Protein AF-A0A7V5N2D7-F1 (afdb_monomer_lite)

pLDDT: mean 72.54, std 15.77, range [37.53, 92.38]

Radius of gyration: 26.03 Å; chains: 1; bounding box: 69×45×76 Å

Structure (mmCIF, N/CA/C/O backbone):
data_AF-A0A7V5N2D7-F1
#
_entry.id   AF-A0A7V5N2D7-F1
#
loop_
_atom_site.group_PDB
_atom_site.id
_atom_site.type_symbol
_atom_site.label_atom_id
_atom_site.label_alt_id
_atom_site.label_comp_id
_atom_site.label_asym_id
_atom_site.label_entity_id
_atom_site.label_seq_id
_atom_site.pdbx_PDB_ins_code
_atom_site.Cartn_x
_atom_site.Cartn_y
_atom_site.Cartn_z
_atom_site.occupancy
_atom_site.B_iso_or_equiv
_atom_site.auth_seq_id
_atom_site.auth_comp_id
_atom_site.auth_asym_id
_atom_site.auth_atom_id
_atom_site.pdbx_PDB_model_num
ATOM 1 N N . MET A 1 1 ? -38.244 -17.602 53.321 1.00 37.53 1 MET A N 1
ATOM 2 C CA . MET A 1 1 ? -38.343 -16.621 52.220 1.00 37.53 1 MET A CA 1
ATOM 3 C C . MET A 1 1 ? -37.051 -16.690 51.423 1.00 37.53 1 MET A C 1
ATOM 5 O O . MET A 1 1 ? -36.023 -16.234 51.902 1.00 37.53 1 MET A O 1
ATOM 9 N N . VAL A 1 2 ? -37.072 -17.391 50.290 1.00 41.56 2 VAL A N 1
ATOM 10 C CA . VAL A 1 2 ? -35.898 -17.595 49.430 1.00 41.56 2 VAL A CA 1
ATOM 11 C C . VAL A 1 2 ? -35.901 -16.470 48.405 1.00 41.56 2 VAL A C 1
ATOM 13 O O . VAL A 1 2 ? -36.842 -16.356 47.630 1.00 41.56 2 VAL A O 1
ATOM 16 N N . GLY A 1 3 ? -34.889 -15.605 48.463 1.00 46.22 3 GLY A N 1
ATOM 17 C CA . GLY A 1 3 ? -34.764 -14.462 47.567 1.00 46.22 3 GLY A CA 1
ATOM 18 C C . GLY A 1 3 ? -34.669 -14.907 46.111 1.00 46.22 3 GLY A C 1
ATOM 19 O O . GLY A 1 3 ? -33.727 -15.605 45.725 1.00 46.22 3 GLY A O 1
ATOM 20 N N . GLU A 1 4 ? -35.640 -14.481 45.307 1.00 42.56 4 GLU A N 1
ATOM 21 C CA . GLU A 1 4 ? -35.585 -14.539 43.852 1.00 42.56 4 GLU A CA 1
ATOM 22 C C . GLU A 1 4 ? -34.354 -13.766 43.373 1.00 42.56 4 GLU A C 1
ATOM 24 O O . GLU A 1 4 ? -34.326 -12.534 43.314 1.00 42.56 4 GLU A O 1
ATOM 29 N N . ARG A 1 5 ? -33.291 -14.498 43.028 1.00 47.59 5 ARG A N 1
ATOM 30 C CA . ARG A 1 5 ? -32.189 -13.941 42.247 1.00 47.59 5 ARG A CA 1
ATOM 31 C C . ARG A 1 5 ? -32.764 -13.580 40.884 1.00 47.59 5 ARG A C 1
ATOM 33 O O . ARG A 1 5 ? -32.973 -14.468 40.060 1.00 47.59 5 ARG A O 1
ATOM 40 N N . ARG A 1 6 ? -33.020 -12.287 40.675 1.00 46.28 6 ARG A N 1
ATOM 41 C CA . ARG A 1 6 ? -33.348 -11.683 39.378 1.00 46.28 6 ARG A CA 1
ATOM 42 C C . ARG A 1 6 ? -32.430 -12.267 38.300 1.00 46.28 6 ARG A C 1
ATOM 44 O O . ARG A 1 6 ? -31.248 -11.938 38.225 1.00 46.28 6 ARG A O 1
ATOM 51 N N . ARG A 1 7 ? -32.970 -13.185 37.501 1.00 54.03 7 ARG A N 1
ATOM 52 C CA . ARG A 1 7 ? -32.351 -13.687 36.277 1.00 54.03 7 ARG A CA 1
ATOM 53 C C . ARG A 1 7 ? -32.723 -12.713 35.165 1.00 54.03 7 ARG A C 1
ATOM 55 O O . ARG A 1 7 ? -33.827 -12.807 34.662 1.00 54.03 7 ARG A O 1
ATOM 62 N N . GLU A 1 8 ? -31.831 -11.777 34.851 1.00 57.59 8 GLU A N 1
ATOM 63 C CA . GLU A 1 8 ? -31.444 -11.341 33.491 1.00 57.59 8 GLU A CA 1
ATOM 64 C C . GLU A 1 8 ? -30.622 -10.041 33.573 1.00 57.59 8 GLU A C 1
ATOM 66 O O . GLU A 1 8 ? -30.964 -9.134 34.334 1.00 57.59 8 GLU A O 1
ATOM 71 N N . PRO A 1 9 ? -29.454 -10.020 32.894 1.00 51.06 9 PRO A N 1
ATOM 72 C CA . PRO A 1 9 ? -29.377 -9.296 31.620 1.00 51.06 9 PRO A CA 1
ATOM 73 C C . PRO A 1 9 ? -28.495 -9.994 30.557 1.00 51.06 9 PRO A C 1
ATOM 75 O O . PRO A 1 9 ? -27.895 -9.331 29.722 1.00 51.06 9 PRO A O 1
ATOM 78 N N . ARG A 1 10 ? -28.383 -11.334 30.567 1.00 55.44 10 ARG A N 1
ATOM 79 C CA . ARG A 1 10 ? -27.483 -12.067 29.641 1.00 55.44 10 ARG A CA 1
ATOM 80 C C . ARG A 1 10 ? -27.765 -11.796 28.152 1.00 55.44 10 ARG A C 1
ATOM 82 O O . ARG A 1 10 ? -26.843 -11.775 27.352 1.00 55.44 10 ARG A O 1
ATOM 89 N N . ARG A 1 11 ? -29.024 -11.521 27.789 1.00 62.56 11 ARG A N 1
ATOM 90 C CA . ARG A 1 11 ? -29.448 -11.323 26.390 1.00 62.56 11 ARG A CA 1
ATOM 91 C C . ARG A 1 11 ? -28.821 -10.103 25.713 1.00 62.56 11 ARG A C 1
ATOM 93 O O . ARG A 1 11 ? -28.632 -10.120 24.503 1.00 62.56 11 ARG A O 1
ATOM 100 N N . GLU A 1 12 ? -28.543 -9.043 26.467 1.00 68.00 12 GLU A N 1
ATOM 101 C CA . GLU A 1 12 ? -28.077 -7.775 25.896 1.00 68.00 12 GLU A CA 1
ATOM 102 C C . GLU A 1 12 ? -26.565 -7.794 25.664 1.00 68.00 12 GLU A C 1
ATOM 104 O O . GLU A 1 12 ? -26.109 -7.485 24.566 1.00 68.00 12 GLU A O 1
ATOM 109 N N . SER A 1 13 ? -25.803 -8.310 26.633 1.00 68.50 13 SER A N 1
ATOM 110 C CA . SER A 1 13 ? -24.371 -8.582 26.477 1.00 68.50 13 SER A CA 1
ATOM 111 C C . SER A 1 13 ? -24.090 -9.573 25.344 1.00 68.50 13 SER A C 1
ATOM 113 O O . SER A 1 13 ? -23.190 -9.340 24.542 1.00 68.50 13 SER A O 1
ATOM 115 N N . ASP A 1 14 ? -24.892 -10.636 25.213 1.00 73.12 14 ASP A N 1
ATOM 116 C CA . ASP A 1 14 ? -24.722 -11.623 24.138 1.00 73.12 14 ASP A CA 1
ATOM 117 C C . ASP A 1 14 ? -24.969 -10.996 22.756 1.00 73.12 14 ASP A C 1
ATOM 119 O O . ASP A 1 14 ? -24.232 -11.256 21.805 1.00 73.12 14 ASP A O 1
ATOM 123 N N . ARG A 1 15 ? -25.966 -10.108 22.642 1.00 75.75 15 ARG A N 1
ATOM 124 C CA . ARG A 1 15 ? -26.259 -9.376 21.401 1.00 75.75 15 ARG A CA 1
ATOM 125 C C . ARG A 1 15 ? -25.125 -8.427 21.011 1.00 75.75 15 ARG A C 1
ATOM 127 O O . ARG A 1 15 ? -24.804 -8.309 19.832 1.00 75.75 15 ARG A O 1
ATOM 134 N N . ILE A 1 16 ? -24.517 -7.769 21.993 1.00 72.75 16 ILE A N 1
ATOM 135 C CA . ILE A 1 16 ? -23.386 -6.860 21.785 1.00 72.75 16 ILE A CA 1
ATOM 136 C C . ILE A 1 16 ? -22.146 -7.640 21.346 1.00 72.75 16 ILE A C 1
ATOM 138 O O . ILE A 1 16 ? -21.501 -7.260 20.373 1.00 72.75 16 ILE A O 1
ATOM 142 N N . LEU A 1 17 ? -21.852 -8.769 21.993 1.00 75.12 17 LEU A N 1
ATOM 143 C CA . LEU A 1 17 ? -20.741 -9.641 21.604 1.00 75.12 17 LEU A CA 1
ATOM 144 C C . LEU A 1 17 ? -20.915 -10.201 20.185 1.00 75.12 17 LEU A C 1
ATOM 146 O O . LEU A 1 17 ? -19.940 -10.285 19.440 1.00 75.12 17 LEU A O 1
ATOM 150 N N . LEU A 1 18 ? -22.146 -10.530 19.780 1.00 79.88 18 LEU A N 1
ATOM 151 C CA . LEU A 1 18 ? -22.447 -10.936 18.404 1.00 79.88 18 LEU A CA 1
ATOM 152 C C . LEU A 1 18 ? -22.177 -9.811 17.397 1.00 79.88 18 LEU A C 1
ATOM 154 O O . LEU A 1 18 ? -21.527 -10.062 16.385 1.00 79.88 18 LEU A O 1
ATOM 158 N N . LYS A 1 19 ? -22.588 -8.572 17.696 1.00 78.12 19 LYS A N 1
ATOM 159 C CA . LYS A 1 19 ? -22.264 -7.412 16.850 1.00 78.12 19 LYS A CA 1
ATOM 160 C C . LYS A 1 19 ? -20.756 -7.165 16.754 1.00 78.12 19 LYS A C 1
ATOM 162 O O . LYS A 1 19 ? -20.241 -6.909 15.671 1.00 78.12 19 LYS A O 1
ATOM 167 N N . VAL A 1 20 ? -20.022 -7.299 17.860 1.00 78.62 20 VAL A N 1
ATOM 168 C CA . VAL A 1 20 ? -18.551 -7.190 17.850 1.00 78.62 20 VAL A CA 1
ATOM 169 C C . VAL A 1 20 ? -17.929 -8.266 16.953 1.00 78.62 20 VAL A C 1
ATOM 171 O O . VAL A 1 20 ? -17.016 -7.968 16.186 1.00 78.62 20 VAL A O 1
ATOM 174 N N . LEU A 1 21 ? -18.437 -9.502 16.990 1.00 81.62 21 LEU A N 1
ATOM 175 C CA . LEU A 1 21 ? -17.991 -10.572 16.091 1.00 81.62 21 LEU A CA 1
ATOM 176 C C . LEU A 1 21 ? -18.288 -10.270 14.615 1.00 81.62 21 LEU A C 1
ATOM 178 O O . LEU A 1 21 ? -17.460 -10.580 13.760 1.00 81.62 21 LEU A O 1
ATOM 182 N N . GLU A 1 22 ? -19.437 -9.669 14.301 1.00 82.81 22 GLU A N 1
ATOM 183 C CA . GLU A 1 22 ? -19.761 -9.225 12.938 1.00 82.81 22 GLU A CA 1
ATOM 184 C C . GLU A 1 22 ? -18.774 -8.160 12.451 1.00 82.81 22 GLU A C 1
ATOM 186 O O . GLU A 1 22 ? -18.211 -8.303 11.365 1.00 82.81 22 GLU A O 1
ATOM 191 N N . ILE A 1 23 ? -18.466 -7.165 13.286 1.00 79.69 23 ILE A N 1
ATOM 192 C CA . ILE A 1 23 ? -17.486 -6.121 12.960 1.00 79.69 23 ILE A CA 1
ATOM 193 C C . ILE A 1 23 ? -16.087 -6.726 12.770 1.00 79.69 23 ILE A C 1
ATOM 195 O O . ILE A 1 23 ? -15.385 -6.381 11.819 1.00 79.69 23 ILE A O 1
ATOM 199 N N . LEU A 1 24 ? -15.684 -7.686 13.610 1.00 79.31 24 LEU A N 1
ATOM 200 C CA . LEU A 1 24 ? -14.411 -8.397 13.450 1.00 79.31 24 LEU A CA 1
ATOM 201 C C . LEU A 1 24 ? -14.331 -9.173 12.129 1.00 79.31 24 LEU A C 1
ATOM 203 O O . LEU A 1 24 ? -13.264 -9.208 11.520 1.00 79.31 24 LEU A O 1
ATOM 207 N N . ARG A 1 25 ? -15.438 -9.751 11.645 1.00 82.50 25 ARG A N 1
ATOM 208 C CA . ARG A 1 25 ? -15.483 -10.391 10.318 1.00 82.50 25 ARG A CA 1
ATOM 209 C C . ARG A 1 25 ? -15.327 -9.377 9.191 1.00 82.50 25 ARG A C 1
ATOM 211 O O . ARG A 1 25 ? -14.666 -9.675 8.201 1.00 82.50 25 ARG A O 1
ATOM 218 N N . VAL A 1 26 ? -15.899 -8.182 9.326 1.00 78.69 26 VAL A N 1
ATOM 219 C CA . VAL A 1 26 ? -15.688 -7.097 8.354 1.00 78.69 26 VAL A CA 1
ATOM 220 C C . VAL A 1 26 ? -14.213 -6.683 8.332 1.00 78.69 26 VAL A C 1
ATOM 222 O O . VAL A 1 26 ? -13.623 -6.579 7.258 1.00 78.69 26 VAL A O 1
ATOM 225 N N . VAL A 1 27 ? -13.582 -6.548 9.501 1.00 75.88 27 VAL A N 1
ATOM 226 C CA . VAL A 1 27 ? -12.139 -6.271 9.614 1.00 75.88 27 VAL A CA 1
ATOM 227 C C . VAL A 1 27 ? -11.287 -7.401 9.031 1.00 75.88 27 VAL A C 1
ATOM 229 O O . VAL A 1 27 ? -10.290 -7.135 8.363 1.00 75.88 27 VAL A O 1
ATOM 232 N N . GLU A 1 28 ? -11.679 -8.662 9.221 1.00 77.31 28 GLU A N 1
ATOM 233 C CA . GLU A 1 28 ? -11.003 -9.806 8.607 1.00 77.31 28 GLU A CA 1
ATOM 234 C C . GLU A 1 28 ? -11.059 -9.727 7.074 1.00 77.31 28 GLU A C 1
ATOM 236 O O . GLU A 1 28 ? -10.029 -9.870 6.412 1.00 77.31 28 GLU A O 1
ATOM 241 N N . ARG A 1 29 ? -12.231 -9.442 6.499 1.00 75.19 29 ARG A N 1
ATOM 242 C CA . ARG A 1 29 ? -12.405 -9.275 5.047 1.00 75.19 29 ARG A CA 1
ATOM 243 C C . ARG A 1 29 ? -11.571 -8.113 4.504 1.00 75.19 29 ARG A C 1
ATOM 245 O O . ARG A 1 29 ? -10.853 -8.288 3.522 1.00 75.19 29 ARG A O 1
ATOM 252 N N . LEU A 1 30 ? -11.562 -6.982 5.210 1.00 71.19 30 LEU A N 1
ATOM 253 C CA . LEU A 1 30 ? -10.676 -5.853 4.912 1.00 71.19 30 LEU A CA 1
ATOM 254 C C . LEU A 1 30 ? -9.199 -6.263 4.944 1.00 71.19 30 LEU A C 1
ATOM 256 O O . LEU A 1 30 ? -8.437 -5.896 4.053 1.00 71.19 30 LEU A O 1
ATOM 260 N N . SER A 1 31 ? -8.778 -7.061 5.931 1.00 68.19 31 SER A N 1
ATOM 261 C CA . SER A 1 31 ? -7.381 -7.513 6.049 1.00 68.19 31 SER A CA 1
ATOM 262 C C . SER A 1 31 ? -6.952 -8.476 4.940 1.00 68.19 31 SER A C 1
ATOM 264 O O . SER A 1 31 ? -5.766 -8.573 4.631 1.00 68.19 31 SER A O 1
ATOM 266 N N . ARG A 1 32 ? -7.915 -9.150 4.304 1.00 73.75 32 ARG A N 1
ATOM 267 C CA . ARG A 1 32 ? -7.709 -9.974 3.105 1.00 73.75 32 ARG A CA 1
ATOM 268 C C . ARG A 1 32 ? -7.710 -9.153 1.810 1.00 73.75 32 ARG A C 1
ATOM 270 O O . ARG A 1 32 ? -7.475 -9.719 0.747 1.00 73.75 32 ARG A O 1
ATOM 277 N N . GLY A 1 33 ? -7.940 -7.841 1.894 1.00 61.69 33 GLY A N 1
ATOM 278 C CA . GLY A 1 33 ? -7.976 -6.932 0.750 1.00 61.69 33 GLY A CA 1
ATOM 279 C C . GLY A 1 33 ? -9.306 -6.925 -0.003 1.00 61.69 33 GLY A C 1
ATOM 280 O O . GLY A 1 33 ? -9.342 -6.476 -1.146 1.00 61.69 33 GLY A O 1
ATOM 281 N N . GLU A 1 34 ? -10.386 -7.430 0.601 1.00 68.12 34 GLU A N 1
ATOM 282 C CA . GLU A 1 34 ? -11.725 -7.305 0.024 1.00 68.12 34 GLU A CA 1
ATOM 283 C C . GLU A 1 34 ? -12.223 -5.855 0.119 1.00 68.12 34 GLU A C 1
ATOM 285 O O . GLU A 1 34 ? -11.995 -5.171 1.119 1.00 68.12 34 GLU A O 1
ATOM 290 N N . ASP A 1 35 ? -12.933 -5.404 -0.917 1.00 63.47 35 ASP A N 1
ATOM 291 C CA . ASP A 1 35 ? -13.575 -4.090 -0.951 1.00 63.47 35 ASP A CA 1
ATOM 292 C C . ASP A 1 35 ? -14.841 -4.121 -0.084 1.00 63.47 35 ASP A C 1
ATOM 294 O O . ASP A 1 35 ? -15.868 -4.692 -0.464 1.00 63.47 35 ASP A O 1
ATOM 298 N N . VAL A 1 36 ? -14.730 -3.596 1.136 1.00 69.31 36 VAL A N 1
ATOM 299 C CA . VAL A 1 36 ? -15.819 -3.569 2.113 1.00 69.31 36 VAL A CA 1
ATOM 300 C C . VAL A 1 36 ? -15.888 -2.186 2.745 1.00 69.31 36 VAL A C 1
ATOM 302 O O . VAL A 1 36 ? -14.893 -1.681 3.261 1.00 69.31 36 VAL A O 1
ATOM 305 N N . ASP A 1 37 ? -17.070 -1.576 2.733 1.00 70.12 37 ASP A N 1
ATOM 306 C CA . ASP A 1 37 ? -17.300 -0.312 3.425 1.00 70.12 37 ASP A CA 1
ATOM 307 C C . ASP A 1 37 ? -17.337 -0.549 4.943 1.00 70.12 37 ASP A C 1
ATOM 309 O O . ASP A 1 37 ? -18.215 -1.239 5.465 1.00 70.12 37 ASP A O 1
ATOM 313 N N . PHE A 1 38 ? -16.349 -0.004 5.656 1.00 72.56 38 PHE A N 1
ATOM 314 C CA . PHE A 1 38 ? -16.244 -0.122 7.111 1.00 72.56 38 PHE A CA 1
ATOM 315 C C . PHE A 1 38 ? -17.015 0.967 7.864 1.00 72.56 38 PHE A C 1
ATOM 317 O O . PHE A 1 38 ? -17.111 0.903 9.087 1.00 72.56 38 PHE A O 1
ATOM 324 N N . THR A 1 39 ? -17.539 1.980 7.173 1.00 71.50 39 THR A N 1
ATOM 325 C CA . THR A 1 39 ? -18.052 3.206 7.804 1.00 71.50 39 THR A CA 1
ATOM 326 C C . THR A 1 39 ? -19.206 2.913 8.762 1.00 71.50 39 THR A C 1
ATOM 328 O O . THR A 1 39 ? -19.181 3.332 9.919 1.00 71.50 39 THR A O 1
ATOM 331 N N . GLU A 1 40 ? -20.176 2.116 8.315 1.00 73.62 40 GLU A N 1
ATOM 332 C CA . GLU A 1 40 ? -21.330 1.709 9.124 1.00 73.62 40 GLU A CA 1
ATOM 333 C C . GLU A 1 40 ? -20.907 0.817 10.303 1.00 73.62 40 GLU A C 1
ATOM 335 O O . GLU A 1 40 ? -21.311 1.043 11.442 1.00 73.62 40 GLU A O 1
ATOM 340 N N . SER A 1 41 ? -19.995 -0.130 10.057 1.00 75.88 41 SER A N 1
ATOM 341 C CA . SER A 1 41 ? -19.452 -1.021 11.093 1.00 75.88 41 SER A CA 1
ATOM 342 C C . SER A 1 41 ? -18.640 -0.274 12.157 1.00 75.88 41 SER A C 1
ATOM 344 O O . SER A 1 41 ? -18.626 -0.680 13.317 1.00 75.88 41 SER A O 1
ATOM 346 N N . TYR A 1 42 ? -17.971 0.820 11.788 1.00 74.19 42 TYR A N 1
ATOM 347 C CA . TYR A 1 42 ? -17.248 1.682 12.719 1.00 74.19 42 TYR A CA 1
ATOM 348 C C . TYR A 1 42 ? -18.199 2.517 13.582 1.00 74.19 42 TYR A C 1
ATOM 350 O O . TYR A 1 42 ? -18.000 2.600 14.794 1.00 74.19 42 TYR A O 1
ATOM 358 N N . ALA A 1 43 ? -19.246 3.096 12.990 1.00 74.81 43 ALA A N 1
ATOM 359 C CA . ALA A 1 43 ? -20.269 3.819 13.744 1.00 74.81 43 ALA A CA 1
ATOM 360 C C . ALA A 1 43 ? -20.968 2.895 14.758 1.00 74.81 43 ALA A C 1
ATOM 362 O O . ALA A 1 43 ? -21.111 3.252 15.930 1.00 74.81 43 ALA A O 1
ATOM 363 N N . ASP A 1 44 ? -21.307 1.672 14.335 1.00 77.50 44 ASP A N 1
ATOM 364 C CA . ASP A 1 44 ? -21.821 0.627 15.221 1.00 77.50 44 ASP A CA 1
ATOM 365 C C . ASP A 1 44 ? -20.823 0.289 16.336 1.00 77.50 44 ASP A C 1
ATOM 367 O O . 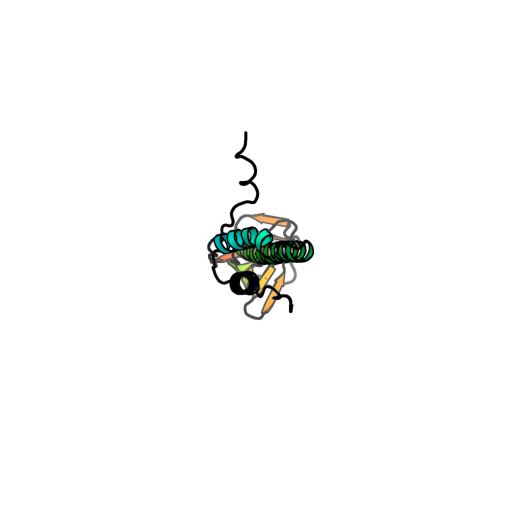ASP A 1 44 ? -21.205 0.228 17.503 1.00 77.50 44 ASP A O 1
ATOM 371 N N . LEU A 1 45 ? -19.537 0.114 16.007 1.00 74.94 45 LEU A N 1
ATOM 372 C CA . LEU A 1 45 ? -18.483 -0.155 16.987 1.00 74.94 45 LEU A CA 1
ATOM 373 C C . LEU A 1 45 ? -18.446 0.932 18.070 1.00 74.94 45 LEU A C 1
ATOM 375 O O . LEU A 1 45 ? -18.517 0.610 19.253 1.00 74.94 45 LEU A O 1
ATOM 379 N N . VAL A 1 46 ? -18.369 2.207 17.675 1.00 73.25 46 VAL A N 1
ATOM 380 C CA . VAL A 1 46 ? -18.326 3.353 18.599 1.00 73.25 46 VAL A CA 1
ATOM 381 C C . VAL A 1 46 ? -19.578 3.397 19.478 1.00 73.25 46 VAL A C 1
ATOM 383 O O . VAL A 1 46 ? -19.465 3.601 20.686 1.00 73.25 46 VAL A O 1
ATOM 386 N N . GLY A 1 47 ? -20.756 3.125 18.909 1.00 75.31 47 GLY A N 1
ATOM 387 C CA . GLY A 1 47 ? -22.015 3.071 19.653 1.00 75.31 47 GLY A CA 1
ATOM 388 C C . GLY A 1 47 ? -22.107 1.920 20.665 1.00 75.31 47 GLY A C 1
ATOM 389 O O . GLY A 1 47 ? -22.848 2.024 21.644 1.00 75.31 47 GLY A O 1
ATOM 390 N N . LEU A 1 48 ? -21.350 0.834 20.473 1.00 74.06 48 LEU A N 1
ATOM 391 C CA . LEU A 1 48 ? -21.353 -0.336 21.365 1.00 74.06 48 LEU A CA 1
ATOM 392 C C . LEU A 1 48 ? -20.500 -0.148 22.626 1.00 74.06 48 LEU A C 1
ATOM 394 O O . LEU A 1 48 ? -20.738 -0.845 23.617 1.00 74.06 48 LEU A O 1
ATOM 398 N N . LYS A 1 49 ? -19.557 0.805 22.623 1.00 70.19 49 LYS A N 1
ATOM 399 C CA . LYS A 1 49 ? -18.671 1.123 23.756 1.00 70.19 49 LYS A CA 1
ATOM 400 C C . LYS A 1 49 ? -19.437 1.284 25.073 1.00 70.19 49 LYS A C 1
ATOM 402 O O . LYS A 1 49 ? -19.066 0.694 26.086 1.00 70.19 49 LYS A O 1
ATOM 407 N N . ASP A 1 50 ? -20.527 2.047 25.044 1.00 69.00 50 ASP A N 1
ATOM 408 C CA . ASP A 1 50 ? -21.293 2.402 26.245 1.00 69.00 50 ASP A CA 1
ATOM 409 C C . ASP A 1 50 ? -22.373 1.368 26.608 1.00 69.00 50 ASP A C 1
ATOM 411 O O . ASP A 1 50 ? -23.015 1.471 27.658 1.00 69.00 50 ASP A O 1
ATOM 415 N N . GLN A 1 51 ? -22.569 0.357 25.756 1.00 71.25 51 GLN A N 1
ATOM 416 C CA . GLN A 1 51 ? -23.650 -0.623 25.875 1.00 71.25 51 GLN A CA 1
ATOM 417 C C . GLN A 1 51 ? -23.197 -1.937 26.528 1.00 71.25 51 GLN A C 1
ATOM 419 O O . GLN A 1 51 ? -24.035 -2.657 27.070 1.00 71.25 51 GLN A O 1
ATOM 424 N N . LEU A 1 52 ? -21.892 -2.253 26.513 1.00 66.62 52 LEU A N 1
ATOM 425 C CA . LEU A 1 52 ? -21.348 -3.557 26.937 1.00 66.62 52 LEU A CA 1
ATOM 426 C C . LEU A 1 52 ? -21.647 -3.905 28.408 1.00 66.62 52 LEU A C 1
ATOM 428 O O . LEU A 1 52 ? -21.745 -5.079 28.765 1.00 66.62 52 LEU A O 1
ATOM 432 N N . GLY A 1 53 ? -21.862 -2.895 29.252 1.00 65.00 53 GLY A N 1
ATOM 433 C CA . GLY A 1 53 ? -22.379 -3.081 30.599 1.00 65.00 53 GLY A CA 1
ATOM 434 C C . GLY A 1 53 ? -22.412 -1.795 31.419 1.00 65.00 53 GLY A C 1
ATOM 435 O O . GLY A 1 53 ? -21.835 -0.768 31.070 1.00 65.00 53 GLY A O 1
ATOM 436 N N . ARG A 1 54 ? -23.123 -1.840 32.553 1.00 67.06 54 ARG A N 1
ATOM 437 C CA . ARG A 1 54 ? -23.205 -0.704 33.494 1.00 67.06 54 ARG A CA 1
ATOM 438 C C . ARG A 1 54 ? -22.013 -0.642 34.447 1.00 67.06 54 ARG A C 1
ATOM 440 O O . ARG A 1 54 ? -21.818 0.383 35.099 1.00 67.06 54 ARG A O 1
ATOM 447 N N . ARG A 1 55 ? -21.269 -1.745 34.593 1.00 74.56 55 ARG A N 1
ATOM 448 C CA . ARG A 1 55 ? -20.111 -1.811 35.487 1.00 74.56 55 ARG A CA 1
ATOM 449 C C . ARG A 1 55 ? -18.935 -1.104 34.837 1.00 74.56 55 ARG A C 1
ATOM 451 O O . ARG A 1 55 ? -18.805 -1.083 33.618 1.00 74.56 55 ARG A O 1
ATOM 458 N N . LYS A 1 56 ? -18.071 -0.543 35.679 1.00 76.06 56 LYS A N 1
ATOM 459 C CA . LYS A 1 56 ? -16.860 0.145 35.230 1.00 76.06 56 LYS A CA 1
ATOM 460 C C . LYS A 1 56 ? -15.972 -0.781 34.386 1.00 76.06 56 LYS A C 1
ATOM 462 O O . LYS A 1 56 ? -15.547 -0.380 33.316 1.00 76.06 56 LYS A O 1
ATOM 467 N N . GLU A 1 57 ? -15.813 -2.028 34.821 1.00 75.94 57 GLU A N 1
ATOM 468 C CA . GLU A 1 57 ? -15.049 -3.073 34.123 1.00 75.94 57 GLU A CA 1
ATOM 469 C C . GLU A 1 57 ? -15.604 -3.374 32.718 1.00 75.94 57 GLU A C 1
ATOM 471 O O . GLU A 1 57 ? -14.841 -3.479 31.762 1.00 75.94 57 GLU A O 1
ATOM 476 N N . ASP A 1 58 ? -16.931 -3.453 32.568 1.00 71.31 58 ASP A N 1
ATOM 477 C CA . ASP A 1 58 ? -17.572 -3.730 31.274 1.00 71.31 58 ASP A CA 1
ATOM 478 C C . ASP A 1 58 ? -17.400 -2.553 30.295 1.00 71.31 58 ASP A C 1
ATOM 480 O O . ASP A 1 58 ? -17.214 -2.755 29.095 1.00 71.31 58 ASP A O 1
ATOM 484 N N . ARG A 1 59 ? -17.424 -1.314 30.810 1.00 73.75 59 ARG A N 1
ATOM 485 C CA . ARG A 1 59 ? -17.156 -0.103 30.017 1.00 73.75 59 ARG A CA 1
ATOM 486 C C . ARG A 1 59 ? -15.696 -0.004 29.598 1.00 73.75 59 ARG A C 1
ATOM 488 O O . ARG A 1 59 ? -15.424 0.282 28.439 1.00 73.75 59 ARG A O 1
ATOM 495 N N . GLU A 1 60 ? -14.770 -0.282 30.514 1.00 77.56 60 GLU A N 1
ATOM 496 C CA . GLU A 1 60 ? -13.332 -0.329 30.219 1.00 77.56 60 GLU A CA 1
ATOM 497 C C . GLU A 1 60 ? -13.027 -1.395 29.149 1.00 77.56 60 GLU A C 1
ATOM 499 O O . GLU A 1 60 ? -12.239 -1.155 28.233 1.00 77.56 60 GLU A O 1
ATOM 504 N N . LEU A 1 61 ? -13.712 -2.545 29.198 1.00 77.44 61 LEU A N 1
ATOM 505 C CA . LEU A 1 61 ? -13.615 -3.580 28.169 1.00 77.44 61 LEU A CA 1
ATOM 506 C C . LEU A 1 61 ? -14.166 -3.108 26.812 1.00 77.44 61 LEU A C 1
ATOM 508 O O . LEU A 1 61 ? -13.521 -3.330 25.785 1.00 77.44 61 LEU A O 1
ATOM 512 N N . GLY A 1 62 ? -15.330 -2.451 26.794 1.00 75.06 62 GLY A N 1
ATOM 513 C CA . GLY A 1 62 ? -15.913 -1.877 25.577 1.00 75.06 62 GLY A CA 1
ATOM 514 C C . GLY A 1 62 ? -15.014 -0.819 24.934 1.00 75.06 62 GLY A C 1
ATOM 515 O O . GLY A 1 62 ? -14.786 -0.850 23.725 1.00 75.06 62 GLY A O 1
ATOM 516 N N . GLU A 1 63 ? -14.420 0.060 25.744 1.00 78.44 63 GLU A N 1
ATOM 517 C CA . GLU A 1 63 ? -13.436 1.052 25.302 1.00 78.44 63 GLU A CA 1
ATOM 518 C C . GLU A 1 63 ? -12.192 0.407 24.690 1.00 78.44 63 GLU A C 1
ATOM 520 O O . GLU A 1 63 ? -11.771 0.791 23.595 1.00 78.44 63 GLU A O 1
ATOM 525 N N . ALA A 1 64 ? -11.626 -0.600 25.360 1.00 79.69 64 ALA A N 1
ATOM 526 C CA . ALA A 1 64 ? -10.451 -1.312 24.874 1.00 79.69 64 ALA A CA 1
ATOM 527 C C . ALA A 1 64 ? -10.726 -2.045 23.550 1.00 79.69 64 ALA A C 1
ATOM 529 O O . ALA A 1 64 ? -9.889 -2.017 22.641 1.00 79.69 64 ALA A O 1
ATOM 530 N N . LEU A 1 65 ? -11.904 -2.661 23.407 1.00 77.50 65 LEU A N 1
ATOM 531 C CA . LEU A 1 65 ? -12.327 -3.324 22.172 1.00 77.50 65 LEU A CA 1
ATOM 532 C C . LEU A 1 65 ? -12.500 -2.325 21.026 1.00 77.50 65 LEU A C 1
ATOM 534 O O . LEU A 1 65 ? -11.934 -2.538 19.953 1.00 77.50 65 LEU A O 1
ATOM 538 N N . CYS A 1 66 ? -13.204 -1.215 21.263 1.00 78.44 66 CYS A N 1
ATOM 539 C CA . CYS A 1 66 ? -13.346 -0.127 20.295 1.00 78.44 66 CYS A CA 1
ATOM 540 C C . CYS A 1 66 ? -11.993 0.387 19.809 1.00 78.44 66 CYS A C 1
ATOM 542 O O . CYS A 1 66 ? -11.745 0.459 18.605 1.00 78.44 66 CYS A O 1
ATOM 544 N N . ALA A 1 67 ? -11.106 0.722 20.747 1.00 76.88 67 ALA A N 1
ATOM 545 C CA . ALA A 1 67 ? -9.791 1.261 20.433 1.00 76.88 67 ALA A CA 1
ATOM 546 C C . ALA A 1 67 ? -8.953 0.264 19.623 1.00 76.88 67 ALA A C 1
ATOM 548 O O . ALA A 1 67 ? -8.319 0.642 18.638 1.00 76.88 67 ALA A O 1
ATOM 549 N N . THR A 1 68 ? -8.985 -1.018 19.997 1.00 77.69 68 THR A N 1
ATOM 550 C CA . THR A 1 68 ? -8.209 -2.062 19.317 1.00 77.69 68 THR A CA 1
ATOM 551 C C . THR A 1 68 ? -8.739 -2.327 17.911 1.00 77.69 6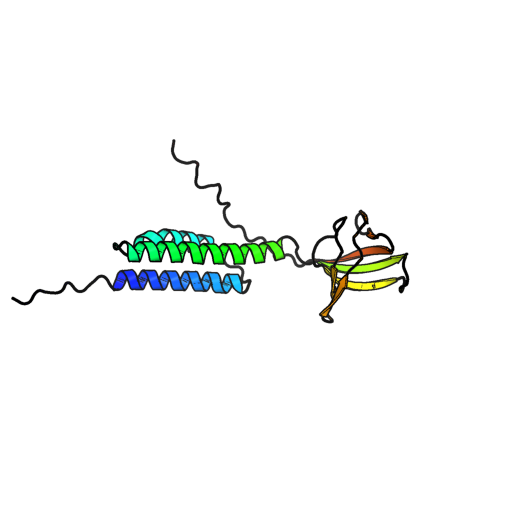8 THR A C 1
ATOM 553 O O . THR A 1 68 ? -7.963 -2.341 16.958 1.00 77.69 68 THR A O 1
ATOM 556 N N . ILE A 1 69 ? -10.054 -2.497 17.752 1.00 78.69 69 ILE A N 1
ATOM 557 C CA . ILE A 1 69 ? -10.673 -2.772 16.449 1.00 78.69 69 ILE A CA 1
ATOM 558 C C . ILE A 1 69 ? -10.517 -1.564 15.518 1.00 78.69 69 ILE A C 1
ATOM 560 O O . ILE A 1 69 ? -10.141 -1.736 14.360 1.00 78.69 69 ILE A O 1
ATOM 564 N N . GLY A 1 70 ? -10.705 -0.345 16.033 1.00 74.31 70 GLY A N 1
ATOM 565 C CA . GLY A 1 70 ? -10.443 0.886 15.288 1.00 74.31 70 GLY A CA 1
ATOM 566 C C . GLY A 1 70 ? -8.983 0.997 14.839 1.00 74.31 70 GLY A C 1
ATOM 567 O O . GLY A 1 70 ? -8.715 1.319 13.684 1.00 74.31 70 GLY A O 1
ATOM 568 N N . ALA A 1 71 ? -8.024 0.661 15.708 1.00 77.12 71 ALA A N 1
ATOM 569 C CA . ALA A 1 71 ? -6.606 0.651 15.351 1.00 77.12 71 ALA A CA 1
ATOM 570 C C . ALA A 1 71 ? -6.278 -0.398 14.275 1.00 77.12 71 ALA A C 1
ATOM 572 O O . ALA A 1 71 ? -5.521 -0.103 13.351 1.00 77.12 71 ALA A O 1
ATOM 573 N N . ILE A 1 72 ? -6.857 -1.601 14.353 1.00 76.50 72 ILE A N 1
ATOM 574 C CA . ILE A 1 72 ? -6.677 -2.638 13.327 1.00 76.50 72 ILE A CA 1
ATOM 575 C C . ILE A 1 72 ? -7.265 -2.167 11.995 1.00 76.50 72 ILE A C 1
ATOM 577 O O . ILE A 1 72 ? -6.574 -2.244 10.983 1.00 76.50 72 ILE A O 1
ATOM 581 N N . ALA A 1 73 ? -8.486 -1.628 11.987 1.00 69.69 73 ALA A N 1
ATOM 582 C CA . ALA A 1 73 ? -9.120 -1.117 10.776 1.00 69.69 73 ALA A CA 1
ATOM 583 C C . ALA A 1 73 ? -8.292 0.005 10.129 1.00 69.69 73 ALA A C 1
ATOM 585 O O . ALA A 1 73 ? -8.018 -0.052 8.933 1.00 69.69 73 ALA A O 1
ATOM 586 N N . CYS A 1 74 ? -7.806 0.964 10.926 1.00 70.75 74 CYS A N 1
ATOM 587 C CA . CYS A 1 74 ? -6.892 2.013 10.470 1.00 70.75 74 CYS A CA 1
ATOM 588 C C . CYS A 1 74 ? -5.581 1.449 9.915 1.00 70.75 74 CYS A C 1
ATOM 590 O O . CYS A 1 74 ? -5.104 1.911 8.887 1.00 70.75 74 CYS A O 1
ATOM 592 N N . ASN A 1 75 ? -4.981 0.449 10.560 1.00 70.38 75 ASN A N 1
ATOM 593 C CA . ASN A 1 75 ? -3.736 -0.147 10.075 1.00 70.38 75 ASN A CA 1
ATOM 594 C C . ASN A 1 75 ? -3.946 -0.923 8.771 1.00 70.38 75 ASN A C 1
ATOM 596 O O . ASN A 1 75 ? -3.117 -0.843 7.865 1.00 70.38 75 ASN A O 1
ATOM 600 N N . VAL A 1 76 ? -5.052 -1.656 8.654 1.00 68.88 76 VAL A N 1
ATOM 601 C CA . VAL A 1 76 ? -5.414 -2.401 7.444 1.00 68.88 76 VAL A CA 1
ATOM 602 C C . VAL A 1 76 ? -5.672 -1.440 6.287 1.00 68.88 76 VAL A C 1
ATOM 604 O O . VAL A 1 76 ? -5.121 -1.632 5.205 1.00 68.88 76 VAL A O 1
ATOM 607 N N . THR A 1 77 ? -6.417 -0.358 6.515 1.00 63.72 77 THR A N 1
ATOM 608 C CA . THR A 1 77 ? -6.679 0.658 5.486 1.00 63.72 77 THR A CA 1
ATOM 609 C C . THR A 1 77 ? -5.447 1.495 5.174 1.00 63.72 77 THR A C 1
ATOM 611 O O . THR A 1 77 ? -5.281 1.889 4.028 1.00 63.72 77 THR A O 1
ATOM 614 N N . GLN A 1 78 ? -4.542 1.734 6.127 1.00 61.50 78 GLN A N 1
ATOM 615 C CA . GLN A 1 78 ? -3.245 2.371 5.871 1.00 61.50 78 GLN A CA 1
ATOM 616 C C . GLN A 1 78 ? -2.307 1.467 5.077 1.00 61.50 78 GLN A C 1
ATOM 618 O O . GLN A 1 78 ? -1.589 1.947 4.208 1.00 61.50 78 GLN A O 1
ATOM 623 N N . THR A 1 79 ? -2.320 0.159 5.328 1.00 54.88 79 THR A N 1
ATOM 624 C CA . THR A 1 79 ? -1.555 -0.810 4.529 1.00 54.88 79 THR A CA 1
ATOM 625 C C . THR A 1 79 ? -2.136 -0.894 3.119 1.00 54.88 79 THR A C 1
ATOM 627 O O . THR A 1 79 ? -1.393 -0.786 2.147 1.00 54.88 79 THR A O 1
ATOM 630 N N . GLY A 1 80 ? -3.468 -0.933 3.011 1.00 51.16 80 GLY A N 1
ATOM 631 C CA . GLY A 1 80 ? -4.201 -0.824 1.755 1.00 51.16 80 GLY A CA 1
ATOM 632 C C . GLY A 1 80 ? -3.902 0.478 1.014 1.00 51.16 80 GLY A C 1
ATOM 633 O O . GLY A 1 80 ? -3.488 0.430 -0.127 1.00 51.16 80 GLY A O 1
ATOM 634 N N . THR A 1 81 ? -3.999 1.649 1.643 1.00 47.97 81 THR A N 1
ATOM 635 C CA . THR A 1 81 ? -3.702 2.949 1.006 1.00 47.97 81 THR A CA 1
ATOM 636 C C . THR A 1 81 ? -2.225 3.145 0.693 1.00 47.97 81 THR A C 1
ATOM 638 O O . THR A 1 81 ? -1.913 3.825 -0.279 1.00 47.97 81 THR A O 1
ATOM 641 N N . ARG A 1 82 ? -1.301 2.523 1.432 1.00 45.59 82 ARG A N 1
ATOM 642 C CA . ARG A 1 82 ? 0.125 2.515 1.078 1.00 45.59 82 ARG A CA 1
ATOM 643 C C . ARG A 1 82 ? 0.397 1.660 -0.161 1.00 45.59 82 ARG A C 1
ATOM 645 O O . ARG A 1 82 ? 1.246 2.044 -0.956 1.00 45.59 82 ARG A O 1
ATOM 652 N N . ASP A 1 83 ? -0.352 0.575 -0.353 1.00 46.12 83 ASP A N 1
ATOM 653 C CA . ASP A 1 83 ? -0.348 -0.211 -1.595 1.00 46.12 83 ASP A CA 1
ATOM 654 C C . ASP A 1 83 ? -1.226 0.413 -2.713 1.00 46.12 83 ASP A C 1
ATOM 656 O O . ASP A 1 83 ? -0.936 0.201 -3.886 1.00 46.12 83 ASP A O 1
ATOM 660 N N . GLN A 1 84 ? -2.249 1.223 -2.394 1.00 42.34 84 GLN A N 1
ATOM 661 C CA . GLN A 1 84 ? -3.173 1.853 -3.361 1.00 42.34 84 GLN A CA 1
ATOM 662 C C . GLN A 1 84 ? -2.729 3.255 -3.830 1.00 42.34 84 GLN A C 1
ATOM 664 O O . GLN A 1 84 ? -3.102 3.675 -4.923 1.00 42.34 84 GLN A O 1
ATOM 669 N N . GLN A 1 85 ? -1.936 4.007 -3.052 1.00 45.34 85 GLN A N 1
ATOM 670 C CA . GLN A 1 85 ? -1.381 5.307 -3.483 1.00 45.34 85 GLN A CA 1
ATOM 671 C C . GLN A 1 85 ? -0.189 5.161 -4.433 1.00 45.34 85 GLN A C 1
ATOM 673 O O . GLN A 1 85 ? 0.153 6.102 -5.145 1.00 45.34 85 GLN A O 1
ATOM 678 N N . THR A 1 86 ? 0.418 3.982 -4.487 1.00 49.03 86 THR A N 1
ATOM 679 C CA . THR A 1 86 ? 1.320 3.583 -5.563 1.00 49.03 86 THR A CA 1
ATOM 680 C C . THR A 1 86 ? 0.733 2.337 -6.186 1.00 49.03 86 THR A C 1
ATOM 682 O O . THR A 1 86 ? 1.212 1.239 -5.909 1.00 49.03 86 THR A O 1
ATOM 685 N N . GLY A 1 87 ? -0.328 2.497 -6.987 1.00 55.94 87 GLY A N 1
ATOM 686 C CA . GLY A 1 87 ? -0.799 1.420 -7.852 1.00 55.94 87 GLY A CA 1
ATOM 687 C C . GLY A 1 87 ? 0.420 0.867 -8.574 1.00 55.94 87 GLY A C 1
ATOM 688 O O . GLY A 1 87 ? 1.041 1.580 -9.360 1.00 55.94 87 GLY A O 1
ATOM 689 N N . LYS A 1 88 ? 0.863 -0.335 -8.185 1.00 68.19 88 LYS A N 1
ATOM 690 C CA . LYS A 1 88 ? 2.128 -0.895 -8.662 1.00 68.19 88 LYS A CA 1
ATOM 691 C C . LYS A 1 88 ? 2.007 -0.968 -10.172 1.00 68.19 88 LYS A C 1
ATOM 693 O O . LYS A 1 88 ? 1.161 -1.694 -10.690 1.00 68.19 88 LYS A O 1
ATOM 698 N N . ARG A 1 89 ? 2.787 -0.152 -10.876 1.00 84.50 89 ARG A N 1
ATOM 699 C CA . ARG A 1 89 ? 2.791 -0.138 -12.334 1.00 84.50 89 ARG A CA 1
ATOM 700 C C . ARG A 1 89 ? 3.707 -1.244 -12.811 1.00 84.50 89 ARG A C 1
ATOM 702 O O . ARG A 1 89 ? 4.794 -1.455 -12.266 1.00 84.50 89 ARG A O 1
ATOM 709 N N . ARG A 1 90 ? 3.271 -1.965 -13.832 1.00 85.88 90 ARG A N 1
ATOM 710 C CA . ARG A 1 90 ? 4.151 -2.856 -14.568 1.00 85.88 90 ARG A CA 1
ATOM 711 C C . ARG A 1 90 ? 4.991 -1.997 -15.495 1.00 85.88 90 ARG A C 1
ATOM 713 O O . ARG A 1 90 ? 4.457 -1.250 -16.311 1.00 85.88 90 ARG A O 1
ATOM 720 N N . VAL A 1 91 ? 6.301 -2.097 -15.354 1.00 89.75 91 VAL A N 1
ATOM 721 C CA . VAL A 1 91 ? 7.266 -1.249 -16.041 1.00 89.75 91 VAL A CA 1
ATOM 722 C C . VAL A 1 91 ? 8.288 -2.079 -16.802 1.00 89.75 91 VAL A C 1
ATOM 724 O O . VAL A 1 91 ? 8.658 -3.185 -16.398 1.00 89.75 91 VAL A O 1
ATOM 727 N N . ARG A 1 92 ? 8.774 -1.503 -17.896 1.00 91.19 92 ARG A N 1
ATOM 728 C CA . ARG A 1 92 ? 9.954 -1.933 -18.631 1.00 91.19 92 ARG A CA 1
ATOM 729 C C . ARG A 1 92 ? 11.058 -0.922 -18.382 1.00 91.19 92 ARG A C 1
ATOM 731 O O . ARG A 1 92 ? 10.948 0.245 -18.743 1.00 91.19 92 ARG A O 1
ATOM 738 N N . LEU A 1 93 ? 12.133 -1.382 -17.764 1.00 90.56 93 LEU A N 1
ATOM 739 C CA . LEU A 1 93 ? 13.328 -0.598 -17.513 1.00 90.56 93 LEU A CA 1
ATOM 740 C C . LEU A 1 93 ? 14.429 -1.041 -18.479 1.00 90.56 93 LEU A C 1
ATOM 742 O O . LEU A 1 93 ? 14.952 -2.151 -18.371 1.00 90.56 93 LEU A O 1
ATOM 746 N N . THR A 1 94 ? 14.810 -0.160 -19.396 1.00 90.94 94 THR A N 1
ATOM 747 C CA . THR A 1 94 ? 15.873 -0.405 -20.378 1.00 90.94 94 THR A CA 1
ATOM 748 C C . THR A 1 94 ? 17.103 0.402 -20.009 1.00 90.94 94 THR A C 1
ATOM 750 O O . THR A 1 94 ? 17.041 1.620 -19.846 1.00 90.94 94 THR A O 1
ATOM 753 N N . ARG A 1 95 ? 18.257 -0.252 -19.876 1.00 89.06 95 ARG A N 1
ATOM 754 C CA . ARG A 1 95 ? 19.516 0.463 -19.629 1.00 89.06 95 ARG A CA 1
ATOM 755 C C . ARG A 1 95 ? 20.066 1.046 -20.931 1.00 89.06 95 ARG A C 1
ATOM 757 O O . ARG A 1 95 ? 20.480 0.291 -21.804 1.00 89.06 95 ARG A O 1
ATOM 764 N N . LEU A 1 96 ? 20.151 2.371 -21.013 1.00 87.00 96 LEU A N 1
ATOM 765 C CA . LEU A 1 96 ? 20.658 3.088 -22.187 1.00 87.00 96 LEU A CA 1
ATOM 766 C C . LEU A 1 96 ? 22.166 3.370 -22.127 1.00 87.00 96 LEU A C 1
ATOM 768 O O . LEU A 1 96 ? 22.805 3.509 -23.164 1.00 87.00 96 LEU A O 1
ATOM 772 N N . GLY A 1 97 ? 22.763 3.467 -20.932 1.00 83.38 97 GLY A N 1
ATOM 773 C CA . GLY A 1 97 ? 24.176 3.849 -20.822 1.00 83.38 97 GLY A CA 1
ATOM 774 C C . GLY A 1 97 ? 24.803 3.699 -19.437 1.00 83.38 97 GLY A C 1
ATOM 775 O O . GLY A 1 97 ? 24.099 3.660 -18.428 1.00 83.38 97 GLY A O 1
ATOM 776 N N . GLY A 1 98 ? 26.143 3.664 -19.406 1.00 73.06 98 GLY A N 1
ATOM 777 C CA . GLY A 1 98 ? 27.006 3.767 -18.216 1.00 73.06 98 GLY A CA 1
ATOM 778 C C . GLY A 1 98 ? 27.233 2.469 -17.421 1.00 73.06 98 GLY A C 1
ATOM 779 O O . GLY A 1 98 ? 26.360 1.612 -17.387 1.00 73.06 98 GLY A O 1
ATOM 780 N N . GLY A 1 99 ? 28.382 2.346 -16.731 1.00 67.25 99 GLY A N 1
ATOM 781 C CA . GLY A 1 99 ? 28.770 1.240 -15.826 1.00 67.25 99 GLY A CA 1
ATOM 782 C C . GLY A 1 99 ? 29.258 -0.063 -16.501 1.00 67.25 99 GLY A C 1
ATOM 783 O O . GLY A 1 99 ? 29.150 -0.221 -17.709 1.00 67.25 99 GLY A O 1
ATOM 784 N N . LYS A 1 100 ? 29.788 -1.024 -15.716 1.00 65.56 100 LYS A N 1
ATOM 785 C CA . LYS A 1 100 ? 30.234 -2.366 -16.181 1.00 65.56 100 LYS A CA 1
ATOM 786 C C . LYS A 1 100 ? 29.067 -3.365 -16.287 1.00 65.56 100 LYS A C 1
ATOM 788 O O . LYS A 1 100 ? 28.986 -4.313 -15.511 1.00 65.56 100 LYS A O 1
ATOM 793 N N . GLY A 1 101 ? 28.120 -3.151 -17.191 1.00 66.06 101 GLY A N 1
ATOM 794 C CA . GLY A 1 101 ? 27.095 -4.162 -17.465 1.00 66.06 101 GLY A CA 1
ATOM 795 C C . GLY A 1 101 ? 26.483 -4.018 -18.847 1.00 66.06 101 GLY A C 1
ATOM 796 O O . GLY A 1 101 ? 26.761 -3.049 -19.545 1.00 66.06 101 GLY A O 1
ATOM 797 N N . GLU A 1 102 ? 25.656 -4.990 -19.221 1.00 71.88 102 GLU A N 1
ATOM 798 C CA . GLU A 1 102 ? 25.022 -5.051 -20.539 1.00 71.88 102 GLU A CA 1
ATOM 799 C C . GLU A 1 102 ? 24.159 -3.812 -20.797 1.00 71.88 102 GLU A C 1
ATOM 801 O O . GLU A 1 102 ? 23.253 -3.482 -20.021 1.00 71.88 102 GLU A O 1
ATOM 806 N N . LEU A 1 103 ? 24.478 -3.123 -21.891 1.00 75.62 103 LEU A N 1
ATOM 807 C CA . LEU A 1 103 ? 23.649 -2.079 -22.481 1.00 75.62 103 LEU A CA 1
ATOM 808 C C . LEU A 1 103 ? 22.441 -2.731 -23.163 1.00 75.62 103 LEU A C 1
ATOM 810 O O . LEU A 1 103 ? 22.521 -3.878 -23.594 1.00 75.62 103 LEU A O 1
ATOM 814 N N . ASN A 1 104 ? 21.321 -2.014 -23.240 1.00 78.25 104 ASN A N 1
ATOM 815 C CA . ASN A 1 104 ? 20.049 -2.490 -23.799 1.00 78.25 104 ASN A CA 1
ATOM 816 C C . ASN A 1 104 ? 19.445 -3.703 -23.082 1.00 78.25 104 ASN A C 1
ATOM 818 O O . ASN A 1 104 ? 18.528 -4.341 -23.594 1.00 78.25 104 ASN A O 1
ATOM 822 N N . LYS A 1 105 ? 19.916 -4.016 -21.872 1.00 81.25 105 LYS A N 1
ATOM 823 C CA . LYS A 1 105 ? 19.255 -5.004 -21.032 1.00 81.25 105 LYS A CA 1
ATOM 824 C C . LYS A 1 105 ? 17.877 -4.486 -20.638 1.00 81.25 105 LYS A C 1
ATOM 826 O O . LYS A 1 105 ? 17.772 -3.444 -19.985 1.00 81.25 105 LYS A O 1
ATOM 831 N N . VAL A 1 106 ? 16.859 -5.244 -21.023 1.00 85.56 106 VAL A N 1
ATOM 832 C CA . VAL A 1 106 ? 15.459 -4.985 -20.704 1.00 85.56 106 VAL A CA 1
ATOM 833 C C . VAL A 1 106 ? 15.106 -5.708 -19.408 1.00 85.56 106 VAL A C 1
ATOM 835 O O . VAL A 1 106 ? 15.351 -6.906 -19.256 1.00 85.56 106 VAL A O 1
ATOM 838 N N . ILE A 1 107 ? 14.569 -4.965 -18.448 1.00 86.56 107 ILE A N 1
ATOM 839 C CA . ILE A 1 107 ? 14.099 -5.473 -17.162 1.00 86.56 107 ILE A CA 1
ATOM 840 C C . ILE A 1 107 ? 12.611 -5.173 -17.079 1.00 86.56 107 ILE A C 1
ATOM 842 O O . ILE A 1 107 ? 12.221 -4.021 -16.925 1.00 86.56 107 ILE A O 1
ATOM 846 N N . GLU A 1 108 ? 11.788 -6.209 -17.158 1.00 91.25 108 GLU A N 1
ATOM 847 C CA . GLU A 1 108 ? 10.345 -6.089 -16.962 1.00 91.25 108 GLU A CA 1
ATOM 848 C C . GLU A 1 108 ? 9.961 -6.551 -15.559 1.00 91.25 108 GLU A C 1
ATOM 850 O O . GLU A 1 108 ? 10.525 -7.517 -15.030 1.00 91.25 108 GLU A O 1
ATOM 855 N N . GLY A 1 109 ? 9.011 -5.846 -14.953 1.00 88.56 109 GLY A N 1
ATOM 856 C CA . GLY A 1 109 ? 8.487 -6.198 -13.642 1.00 88.56 109 GLY A CA 1
ATOM 857 C C . GLY A 1 109 ? 7.563 -5.136 -13.068 1.00 88.56 109 GLY A C 1
ATOM 858 O O . GLY A 1 109 ? 7.174 -4.194 -13.750 1.00 88.56 109 GLY A O 1
ATOM 859 N N . TRP A 1 110 ? 7.216 -5.293 -11.801 1.00 88.50 110 TRP A N 1
ATOM 860 C CA . TRP A 1 110 ? 6.375 -4.367 -11.054 1.00 88.50 110 TRP A CA 1
ATOM 861 C C . TRP A 1 110 ? 7.238 -3.361 -10.304 1.00 88.50 110 TRP A C 1
ATOM 863 O O . TRP A 1 110 ? 8.194 -3.751 -9.629 1.00 88.50 110 TRP A O 1
ATOM 873 N N . GLU A 1 111 ? 6.932 -2.072 -10.416 1.00 88.25 111 GLU A N 1
ATOM 874 C CA . GLU A 1 111 ? 7.652 -1.060 -9.648 1.00 88.25 111 GLU A CA 1
ATOM 875 C C . GLU A 1 111 ? 7.228 -1.060 -8.172 1.00 88.25 111 GLU A C 1
ATOM 877 O O . GLU A 1 111 ? 6.053 -1.214 -7.846 1.00 88.25 111 GLU A O 1
ATOM 882 N N . ASP A 1 112 ? 8.202 -0.875 -7.273 1.00 82.88 112 ASP A N 1
ATOM 883 C CA . ASP A 1 112 ? 7.970 -0.677 -5.825 1.00 82.88 112 ASP A CA 1
ATOM 884 C C . ASP A 1 112 ? 7.289 0.672 -5.534 1.00 82.88 112 ASP A C 1
ATOM 886 O O . ASP A 1 112 ? 6.680 0.884 -4.492 1.00 82.88 112 ASP A O 1
ATOM 890 N N . GLY A 1 113 ? 7.434 1.615 -6.460 1.00 82.56 113 GLY A N 1
ATOM 891 C CA . GLY A 1 113 ? 6.877 2.953 -6.391 1.00 82.56 113 GLY A CA 1
ATOM 892 C C . GLY A 1 113 ? 7.582 3.877 -7.373 1.00 82.56 113 GLY A C 1
ATOM 893 O O . GLY A 1 113 ? 8.599 3.517 -7.968 1.00 82.56 113 GLY A O 1
ATOM 894 N N . GLU A 1 114 ? 7.049 5.086 -7.516 1.00 85.31 114 GLU A N 1
ATOM 895 C CA . GLU A 1 114 ? 7.535 6.038 -8.511 1.00 85.31 114 GLU A CA 1
ATOM 896 C C . GLU A 1 114 ? 9.022 6.397 -8.328 1.00 85.31 114 GLU A C 1
ATOM 898 O O . GLU A 1 114 ? 9.518 6.493 -7.194 1.00 85.31 114 GLU A O 1
ATOM 903 N N . PRO A 1 115 ? 9.747 6.661 -9.428 1.00 87.00 115 PRO A N 1
ATOM 904 C CA . PRO A 1 115 ? 11.142 7.067 -9.368 1.00 87.00 115 PRO A CA 1
ATOM 905 C C . PRO A 1 115 ? 11.308 8.404 -8.634 1.00 87.00 115 PRO A C 1
ATOM 907 O O . PRO A 1 115 ? 10.706 9.416 -8.982 1.00 87.00 115 PRO A O 1
ATOM 910 N N . ARG A 1 116 ? 12.185 8.430 -7.623 1.00 87.00 116 ARG A N 1
ATOM 911 C CA . ARG A 1 116 ? 12.491 9.635 -6.835 1.00 87.00 116 ARG A CA 1
ATOM 912 C C . ARG A 1 116 ? 13.988 9.898 -6.783 1.00 87.00 116 ARG A C 1
ATOM 914 O O . ARG A 1 116 ? 14.779 8.991 -6.520 1.00 87.00 116 ARG A O 1
ATOM 921 N N . VAL A 1 117 ? 14.367 11.160 -6.969 1.00 88.56 117 VAL A N 1
ATOM 922 C CA . VAL A 1 117 ? 15.755 11.620 -6.818 1.00 88.56 117 VAL A CA 1
ATOM 923 C C . VAL A 1 117 ? 16.248 11.327 -5.395 1.00 88.56 117 VAL A C 1
ATOM 925 O O . VAL A 1 117 ? 15.509 11.444 -4.421 1.00 88.56 117 VAL A O 1
ATOM 928 N N . GLY A 1 118 ? 17.497 10.881 -5.278 1.00 87.81 118 GLY A N 1
ATOM 929 C CA . GLY A 1 118 ? 18.131 10.477 -4.024 1.00 87.81 118 GLY A CA 1
ATOM 930 C C . GLY A 1 118 ? 17.773 9.064 -3.552 1.00 87.81 118 GLY A C 1
ATOM 931 O O . GLY A 1 118 ? 18.459 8.529 -2.683 1.00 87.81 118 GLY A O 1
ATOM 932 N N . LYS A 1 119 ? 16.755 8.417 -4.136 1.00 87.94 119 LYS A N 1
ATOM 933 C CA . LYS A 1 119 ? 16.357 7.043 -3.796 1.00 87.94 119 LYS A CA 1
ATOM 934 C C . LYS A 1 119 ? 16.757 6.058 -4.889 1.00 87.94 119 LYS A C 1
ATOM 936 O O . LYS A 1 119 ? 16.963 6.419 -6.044 1.00 87.94 119 LYS A O 1
ATOM 941 N N . SER A 1 120 ? 16.933 4.799 -4.498 1.00 87.69 120 SER A N 1
ATOM 942 C CA . SER A 1 120 ? 17.137 3.702 -5.449 1.00 87.69 120 SER A CA 1
ATOM 943 C C . SER A 1 120 ? 15.796 3.290 -6.039 1.00 87.69 120 SER A C 1
ATOM 945 O O . SER A 1 120 ? 14.845 3.102 -5.282 1.00 87.69 120 SER A O 1
ATOM 947 N N . T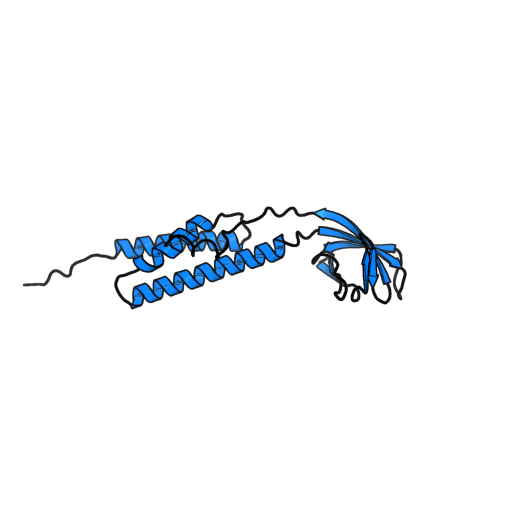YR A 1 121 ? 15.740 3.109 -7.353 1.00 90.12 121 TYR A N 1
ATOM 948 C CA . TYR A 1 121 ? 14.566 2.576 -8.029 1.00 90.12 121 TYR A CA 1
ATOM 949 C C . TYR A 1 121 ? 14.581 1.048 -7.975 1.00 90.12 121 TYR A C 1
ATOM 951 O O . TYR A 1 121 ? 15.652 0.433 -8.063 1.00 90.12 121 TYR A O 1
ATOM 959 N N . ARG A 1 122 ? 13.412 0.439 -7.764 1.00 90.69 122 ARG A N 1
ATOM 960 C CA . ARG A 1 122 ? 13.265 -1.001 -7.532 1.00 90.69 122 ARG A CA 1
ATOM 961 C C . ARG A 1 122 ? 12.177 -1.577 -8.422 1.00 90.69 122 ARG A C 1
ATOM 963 O O . ARG A 1 122 ? 11.076 -1.038 -8.474 1.00 90.69 122 ARG A O 1
ATOM 970 N N . VAL A 1 123 ? 12.511 -2.687 -9.072 1.00 90.31 123 VAL A N 1
ATOM 971 C CA . VAL A 1 123 ? 11.612 -3.433 -9.953 1.00 90.31 123 VAL A CA 1
ATOM 972 C C . VAL A 1 123 ? 11.607 -4.897 -9.524 1.00 90.31 123 VAL A C 1
ATOM 974 O O . VAL A 1 123 ? 12.669 -5.518 -9.404 1.00 90.31 123 VAL A O 1
ATOM 977 N N . PHE A 1 124 ? 10.417 -5.438 -9.286 1.00 89.50 124 PHE A N 1
ATOM 978 C CA . PHE A 1 124 ? 10.169 -6.830 -8.923 1.00 89.50 124 PHE A CA 1
ATOM 979 C C . PHE A 1 124 ? 9.817 -7.634 -10.170 1.00 89.50 124 PHE A C 1
ATOM 981 O O . PHE A 1 124 ? 8.799 -7.384 -10.806 1.00 89.50 124 PHE A O 1
ATOM 988 N N . GLN A 1 125 ? 10.662 -8.591 -10.535 1.00 87.44 125 GLN A N 1
ATOM 989 C CA . GLN A 1 125 ? 10.425 -9.441 -11.698 1.00 87.44 125 GLN A CA 1
ATOM 990 C C . GLN A 1 125 ? 9.506 -10.612 -11.340 1.00 87.44 125 GLN A C 1
ATOM 992 O O . GLN A 1 125 ? 9.536 -11.100 -10.210 1.00 87.44 125 GLN A O 1
ATOM 997 N N . ASP A 1 126 ? 8.794 -11.147 -12.332 1.00 81.19 126 ASP A N 1
ATOM 998 C CA . ASP A 1 126 ? 7.919 -12.322 -12.166 1.00 81.19 126 ASP A CA 1
ATOM 999 C C . ASP A 1 126 ? 8.689 -13.582 -11.709 1.00 81.19 126 ASP A C 1
ATOM 1001 O O . ASP A 1 126 ? 8.121 -14.498 -11.125 1.00 81.19 126 ASP A O 1
ATOM 1005 N N . SER A 1 127 ? 10.012 -13.609 -11.908 1.00 83.06 127 SER A N 1
ATOM 1006 C CA . SER A 1 127 ? 10.907 -14.663 -11.405 1.00 83.06 127 SER A CA 1
ATOM 1007 C C . SER A 1 127 ? 11.168 -14.606 -9.891 1.00 83.06 127 SER A C 1
ATOM 1009 O O . SER A 1 127 ? 11.917 -15.430 -9.372 1.00 83.06 127 SER A O 1
ATOM 1011 N N . GLY A 1 128 ? 10.628 -13.610 -9.180 1.00 79.38 128 GLY A N 1
ATOM 1012 C CA . GLY A 1 128 ? 10.925 -13.341 -7.768 1.00 79.38 128 GLY A CA 1
ATOM 1013 C C . GLY A 1 128 ? 12.237 -12.579 -7.542 1.00 79.38 128 GLY A C 1
ATOM 1014 O O . GLY A 1 128 ? 12.591 -12.255 -6.408 1.00 79.38 128 GLY A O 1
ATOM 1015 N N . ARG A 1 129 ? 12.975 -12.253 -8.610 1.00 85.38 129 ARG A N 1
ATOM 1016 C CA . ARG A 1 129 ? 14.196 -11.446 -8.532 1.00 85.38 129 ARG A CA 1
ATOM 1017 C C . ARG A 1 129 ? 13.862 -9.964 -8.361 1.00 85.38 129 ARG A C 1
ATOM 1019 O O . ARG A 1 129 ? 13.005 -9.422 -9.052 1.00 85.38 129 ARG A O 1
ATOM 1026 N N . VAL A 1 130 ? 14.626 -9.284 -7.506 1.00 88.19 130 VAL A N 1
ATOM 1027 C CA . VAL A 1 130 ? 14.545 -7.827 -7.332 1.00 88.19 130 VAL A CA 1
ATOM 1028 C C . VAL A 1 130 ? 15.715 -7.153 -8.031 1.00 88.19 130 VAL A C 1
ATOM 1030 O O . VAL A 1 130 ? 16.880 -7.472 -7.775 1.00 88.19 130 VAL A O 1
ATOM 1033 N N . ILE A 1 131 ? 15.410 -6.189 -8.893 1.00 89.06 131 ILE A N 1
ATOM 1034 C CA . ILE A 1 131 ? 16.402 -5.306 -9.495 1.00 89.06 131 ILE A CA 1
ATOM 1035 C C . ILE A 1 131 ? 16.382 -3.970 -8.767 1.00 89.06 131 ILE A C 1
ATOM 1037 O O . ILE A 1 131 ? 15.328 -3.378 -8.555 1.00 89.06 131 ILE A O 1
ATOM 1041 N N . ARG A 1 132 ? 17.569 -3.489 -8.390 1.00 91.00 132 ARG A N 1
ATOM 1042 C CA . ARG A 1 132 ? 17.756 -2.210 -7.705 1.00 91.00 132 ARG A CA 1
ATOM 1043 C C . ARG A 1 132 ? 18.775 -1.362 -8.452 1.00 91.00 132 ARG A C 1
ATOM 1045 O O . ARG A 1 132 ? 19.905 -1.805 -8.658 1.00 91.00 132 ARG A O 1
ATOM 1052 N N . THR A 1 133 ? 18.409 -0.134 -8.801 1.00 88.06 133 THR A N 1
ATOM 1053 C CA . THR A 1 133 ? 19.359 0.845 -9.342 1.00 88.06 133 THR A CA 1
ATOM 1054 C C . THR A 1 133 ? 20.205 1.454 -8.223 1.00 88.06 133 THR A C 1
ATOM 1056 O O . THR A 1 133 ? 19.846 1.419 -7.046 1.00 88.06 133 THR A O 1
ATOM 1059 N N . SER A 1 134 ? 21.325 2.088 -8.569 1.00 89.31 134 SER A N 1
ATOM 1060 C CA . SER A 1 134 ? 21.941 3.064 -7.662 1.00 89.31 134 SER A CA 1
ATOM 1061 C C . SER A 1 134 ? 20.979 4.238 -7.398 1.00 89.31 134 SER A C 1
ATOM 1063 O O . SER A 1 134 ? 20.047 4.439 -8.187 1.00 89.31 134 SER A O 1
ATOM 1065 N N . PRO A 1 135 ? 21.199 5.030 -6.329 1.00 91.25 135 PRO A N 1
ATOM 1066 C CA . PRO A 1 135 ? 20.410 6.229 -6.074 1.00 91.25 135 PRO A CA 1
ATOM 1067 C C . PRO A 1 135 ? 20.330 7.126 -7.310 1.00 91.25 135 PRO A C 1
ATOM 1069 O O . PRO A 1 135 ? 21.356 7.417 -7.940 1.00 91.25 135 PRO A O 1
ATOM 1072 N N . LEU A 1 136 ? 19.110 7.527 -7.663 1.00 91.00 136 LEU A N 1
ATOM 1073 C CA . LEU A 1 136 ? 18.862 8.369 -8.822 1.00 91.00 136 LEU A CA 1
ATOM 1074 C C . LEU A 1 136 ? 19.365 9.786 -8.547 1.00 91.00 136 LEU A C 1
ATOM 1076 O O . LEU A 1 136 ? 19.076 10.372 -7.507 1.00 91.00 136 LEU A O 1
ATOM 1080 N N . THR A 1 137 ? 20.130 10.336 -9.477 1.00 92.06 137 THR A N 1
ATOM 1081 C CA . THR A 1 137 ? 20.595 11.725 -9.456 1.00 92.06 137 THR A CA 1
ATOM 1082 C C . THR A 1 137 ? 19.633 12.645 -10.194 1.00 92.06 137 THR A C 1
ATOM 1084 O O . THR A 1 137 ? 19.533 13.816 -9.842 1.00 92.06 137 THR A O 1
ATOM 1087 N N . ARG A 1 138 ? 18.905 12.126 -11.190 1.00 89.88 138 ARG A N 1
ATOM 1088 C CA . ARG A 1 138 ? 17.922 12.883 -11.969 1.00 89.88 138 ARG A CA 1
ATOM 1089 C C . ARG A 1 138 ? 16.798 11.970 -12.451 1.00 89.88 138 ARG A C 1
ATOM 1091 O O . ARG A 1 138 ? 17.045 10.827 -12.829 1.00 89.88 138 ARG A O 1
ATOM 1098 N N . VAL A 1 139 ? 15.580 12.498 -12.449 1.00 90.06 139 VAL A N 1
ATOM 1099 C CA . VAL A 1 139 ? 14.381 11.875 -13.024 1.00 90.06 139 VAL A CA 1
ATOM 1100 C C . VAL A 1 139 ? 13.789 12.889 -13.996 1.00 90.06 139 VAL A C 1
ATOM 1102 O O . VAL A 1 139 ? 13.591 14.042 -13.618 1.00 90.06 139 VAL A O 1
ATOM 1105 N N . SER A 1 140 ? 13.593 12.502 -15.254 1.00 87.44 140 SER A N 1
ATOM 1106 C CA . SER A 1 140 ? 13.099 13.388 -16.311 1.00 87.44 140 SER A CA 1
ATOM 1107 C C . SER A 1 140 ? 12.119 12.630 -17.197 1.00 87.44 140 SER A C 1
ATOM 1109 O O . SER A 1 140 ? 12.526 12.018 -18.183 1.00 87.44 140 SER A O 1
ATOM 1111 N N . GLY A 1 141 ? 10.836 12.660 -16.830 1.00 85.75 141 GLY A N 1
ATOM 1112 C CA . GLY A 1 141 ? 9.808 11.847 -17.481 1.00 85.75 141 GLY A CA 1
ATOM 1113 C C . GLY A 1 141 ? 10.184 10.366 -17.423 1.00 85.75 141 GLY A C 1
ATOM 1114 O O . GLY A 1 141 ? 10.406 9.823 -16.344 1.00 85.75 141 GLY A O 1
ATOM 1115 N N . GLU A 1 142 ? 10.338 9.755 -18.593 1.00 88.81 142 GLU A N 1
ATOM 1116 C CA . GLU A 1 142 ? 10.725 8.350 -18.765 1.00 88.81 142 GLU A CA 1
ATOM 1117 C C . GLU A 1 142 ? 12.211 8.078 -18.488 1.00 88.81 142 GLU A C 1
ATOM 1119 O O . GLU A 1 142 ? 12.628 6.929 -18.400 1.00 88.81 142 GLU A O 1
ATOM 1124 N N . PHE A 1 143 ? 13.055 9.099 -18.340 1.00 91.50 143 PHE A N 1
ATOM 1125 C CA . PHE A 1 143 ? 14.494 8.897 -18.178 1.00 91.50 143 PHE A CA 1
ATOM 1126 C C . PHE A 1 143 ? 14.919 8.951 -16.713 1.00 91.50 143 PHE A C 1
ATOM 1128 O O . PHE A 1 143 ? 14.731 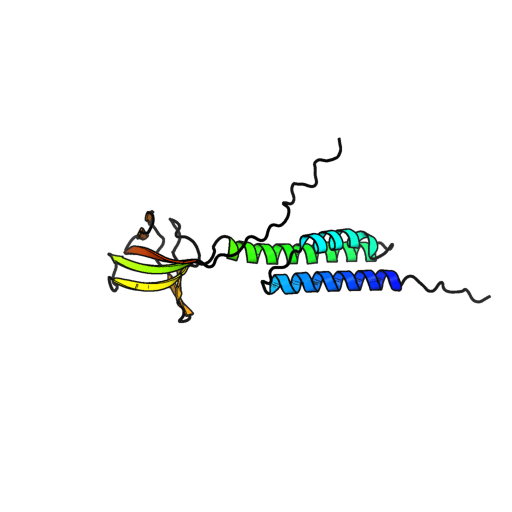9.955 -16.018 1.00 91.50 143 PHE A O 1
ATOM 1135 N N . LEU A 1 144 ? 15.568 7.878 -16.258 1.00 92.06 144 LEU A N 1
ATOM 1136 C CA . LEU A 1 144 ? 16.123 7.751 -14.916 1.00 92.06 144 LEU A CA 1
ATOM 1137 C C . LEU A 1 144 ? 17.645 7.761 -14.991 1.00 92.06 144 LEU A C 1
ATOM 1139 O O . LEU A 1 144 ? 18.266 6.875 -15.580 1.00 92.06 144 LEU A O 1
ATOM 1143 N N . GLN A 1 145 ? 18.270 8.738 -14.349 1.00 91.06 145 GLN A N 1
ATOM 1144 C CA . GLN A 1 145 ? 19.718 8.836 -14.270 1.00 91.06 145 GLN A CA 1
ATOM 1145 C C . GLN A 1 145 ? 20.174 8.529 -12.850 1.00 91.06 145 GLN A C 1
ATOM 1147 O O . GLN A 1 145 ? 19.668 9.081 -11.877 1.00 91.06 145 GLN A O 1
ATOM 1152 N N . SER A 1 146 ? 21.173 7.667 -12.740 1.00 90.50 146 SER A N 1
ATOM 1153 C CA . SER A 1 146 ? 21.956 7.444 -11.528 1.00 90.50 146 SER A CA 1
ATOM 1154 C C . SER A 1 146 ? 23.373 7.976 -11.731 1.00 90.50 146 SER A C 1
ATOM 1156 O O . SER A 1 146 ? 23.742 8.356 -12.842 1.00 90.50 146 SER A O 1
ATOM 1158 N N . ARG A 1 147 ? 24.210 7.939 -10.686 1.00 87.75 147 ARG A N 1
ATOM 1159 C CA . ARG A 1 147 ? 25.613 8.392 -10.783 1.00 87.75 147 ARG A CA 1
ATOM 1160 C C . ARG A 1 147 ? 26.378 7.774 -11.957 1.00 87.75 147 ARG A C 1
ATOM 1162 O O . ARG A 1 147 ? 27.184 8.455 -12.572 1.00 87.75 147 ARG A O 1
ATOM 1169 N N . ASN A 1 148 ? 26.106 6.504 -12.262 1.00 86.06 148 ASN A N 1
ATOM 1170 C CA . ASN A 1 148 ? 26.910 5.722 -13.200 1.00 86.06 148 ASN A CA 1
ATOM 1171 C C . ASN A 1 148 ? 26.097 5.112 -14.344 1.00 86.06 148 ASN A C 1
ATOM 1173 O O . ASN A 1 148 ? 26.639 4.310 -15.103 1.00 86.06 148 ASN A O 1
ATOM 1177 N N . SER A 1 149 ? 24.792 5.363 -14.434 1.00 87.25 149 SER A N 1
ATOM 1178 C CA . SER A 1 149 ? 23.945 4.704 -15.435 1.00 87.25 149 SER A CA 1
ATOM 1179 C C . SER A 1 149 ? 22.710 5.518 -15.783 1.00 87.25 149 SER A C 1
ATOM 1181 O O . SER A 1 149 ? 22.150 6.181 -14.909 1.00 87.25 149 SER A O 1
ATOM 1183 N N . LEU A 1 150 ? 22.287 5.404 -17.038 1.00 90.69 150 LEU A N 1
ATOM 1184 C CA . LEU A 1 150 ? 21.071 5.981 -17.594 1.00 90.69 150 LEU A CA 1
ATOM 1185 C C . LEU A 1 150 ? 20.107 4.855 -17.968 1.00 90.69 150 LEU A C 1
ATOM 1187 O O . LEU A 1 150 ? 20.505 3.877 -18.607 1.00 90.69 150 LEU A O 1
ATOM 1191 N N . TYR A 1 151 ? 18.849 5.017 -17.583 1.00 91.56 151 TYR A N 1
ATOM 1192 C CA . TYR A 1 151 ? 17.765 4.093 -17.869 1.00 91.56 151 TYR A CA 1
ATOM 1193 C C . TYR A 1 151 ? 16.598 4.834 -18.517 1.00 91.56 151 TYR A C 1
ATOM 1195 O O . TYR A 1 151 ? 16.382 6.014 -18.244 1.00 91.56 151 TYR A O 1
ATOM 1203 N N . GLN A 1 152 ? 15.844 4.117 -19.339 1.00 92.38 152 GLN A N 1
ATOM 1204 C CA . GLN A 1 152 ? 14.534 4.510 -19.835 1.00 92.38 152 GLN A CA 1
ATOM 1205 C C . GLN A 1 152 ? 13.477 3.628 -19.175 1.00 92.38 152 GLN A C 1
ATOM 1207 O O . GLN A 1 152 ? 13.669 2.417 -19.059 1.00 92.38 152 GLN A O 1
ATOM 1212 N N . LEU A 1 153 ? 12.402 4.252 -18.719 1.00 91.00 153 LEU A N 1
ATOM 1213 C CA . LEU A 1 153 ? 11.276 3.660 -18.026 1.00 91.00 153 LEU A CA 1
ATOM 1214 C C . LEU A 1 153 ? 10.038 3.790 -18.910 1.00 91.00 153 LEU A C 1
ATOM 1216 O O . LEU A 1 153 ? 9.599 4.898 -19.194 1.00 91.00 153 LEU A O 1
ATOM 1220 N N . GLU A 1 154 ? 9.464 2.660 -19.294 1.00 90.19 154 GLU A N 1
ATOM 1221 C CA . GLU A 1 154 ? 8.209 2.578 -20.039 1.00 90.19 154 GLU A CA 1
ATOM 1222 C C . GLU A 1 154 ? 7.161 1.879 -19.161 1.00 90.19 154 GLU A C 1
ATOM 1224 O O . GLU A 1 154 ? 7.432 0.828 -18.577 1.00 90.19 154 GLU A O 1
ATOM 1229 N N . VAL A 1 155 ? 5.966 2.459 -19.038 1.00 87.75 155 VAL A N 1
ATOM 1230 C CA . VAL A 1 155 ? 4.853 1.869 -18.277 1.00 87.75 155 VAL A CA 1
ATOM 1231 C C . VAL A 1 155 ? 4.039 0.975 -19.212 1.00 87.75 155 VAL A C 1
ATOM 1233 O O . VAL A 1 155 ? 3.471 1.453 -20.187 1.00 87.75 155 VAL A O 1
ATOM 1236 N N . ILE A 1 156 ? 3.978 -0.325 -18.915 1.00 86.12 156 ILE A N 1
ATOM 1237 C CA . ILE A 1 156 ? 3.307 -1.342 -19.747 1.00 86.12 156 ILE A CA 1
ATO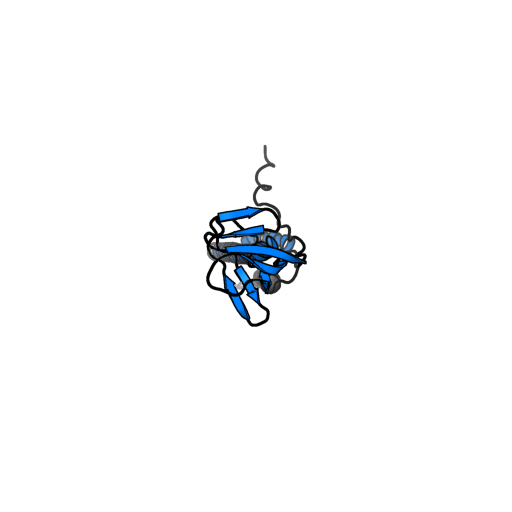M 1238 C C . ILE A 1 156 ? 1.906 -1.680 -19.209 1.00 86.12 156 ILE A C 1
ATOM 1240 O O . ILE A 1 156 ? 1.075 -2.230 -19.926 1.00 86.12 156 ILE A O 1
ATOM 1244 N N . GLY A 1 157 ? 1.616 -1.373 -17.942 1.00 71.44 157 GLY A N 1
ATOM 1245 C CA . GLY A 1 157 ? 0.289 -1.584 -17.367 1.00 71.44 157 GLY A CA 1
ATOM 1246 C C . GLY A 1 157 ? 0.140 -0.979 -15.978 1.00 71.44 157 GLY A C 1
ATOM 1247 O O . GLY A 1 157 ? 1.109 -0.892 -15.225 1.00 71.44 157 GLY A O 1
ATOM 1248 N N . GLU A 1 158 ? -1.080 -0.583 -15.628 1.00 61.66 158 GLU A N 1
ATOM 1249 C CA . GLU A 1 158 ? -1.412 -0.013 -14.321 1.00 61.66 158 GLU A CA 1
ATOM 1250 C C . GLU A 1 158 ? -2.464 -0.882 -13.631 1.00 61.66 158 GLU A C 1
ATOM 1252 O O . GLU A 1 158 ? -3.517 -1.175 -14.201 1.00 61.66 158 GLU A O 1
ATOM 1257 N N . THR A 1 159 ? -2.196 -1.293 -12.391 1.00 52.09 159 THR A N 1
ATOM 1258 C CA . THR A 1 159 ? -3.239 -1.862 -11.533 1.00 52.09 159 THR A CA 1
ATOM 1259 C C . THR A 1 159 ? -4.044 -0.700 -10.970 1.00 52.09 159 THR A C 1
ATOM 1261 O O . THR A 1 159 ? -3.598 -0.008 -10.057 1.00 52.09 159 THR A O 1
ATOM 1264 N N . ASN A 1 160 ? -5.214 -0.454 -11.555 1.00 42.66 160 ASN A N 1
ATOM 1265 C CA . ASN A 1 160 ? -6.112 0.610 -11.129 1.00 42.66 160 ASN A CA 1
ATOM 1266 C C . ASN A 1 160 ? -6.801 0.195 -9.819 1.00 42.66 160 ASN A C 1
ATOM 1268 O O . ASN A 1 160 ? -7.816 -0.498 -9.829 1.00 42.66 160 ASN A O 1
ATOM 1272 N N . SER A 1 161 ? -6.219 0.555 -8.678 1.00 45.25 161 SER A N 1
ATOM 1273 C CA . SER A 1 161 ? -6.854 0.342 -7.381 1.00 45.25 161 SER A CA 1
ATOM 1274 C C . SER A 1 161 ? -7.842 1.472 -7.088 1.00 45.25 161 SER A C 1
ATOM 1276 O O . SER A 1 161 ? -7.446 2.611 -6.831 1.00 45.25 161 SER A O 1
ATOM 1278 N N . LEU A 1 162 ? -9.135 1.150 -7.152 1.00 43.00 162 LEU A N 1
ATOM 1279 C CA . LEU A 1 162 ? -10.231 2.043 -6.780 1.00 43.00 162 LEU A CA 1
ATOM 1280 C C . LEU A 1 162 ? -10.100 2.482 -5.311 1.00 43.00 162 LEU A C 1
ATOM 1282 O O . LEU A 1 162 ? -9.711 1.713 -4.436 1.00 43.00 162 LEU A O 1
ATOM 1286 N N . ARG A 1 163 ? -10.382 3.768 -5.081 1.00 41.81 163 ARG A N 1
ATOM 1287 C CA . ARG A 1 163 ? -10.155 4.492 -3.826 1.00 41.81 163 ARG A CA 1
ATOM 1288 C C . ARG A 1 163 ? -11.120 4.030 -2.732 1.00 41.81 163 ARG A C 1
ATOM 1290 O O . ARG A 1 163 ? -12.308 4.323 -2.825 1.00 41.81 163 ARG A O 1
ATOM 1297 N N . LEU A 1 164 ? -10.598 3.461 -1.648 1.00 45.22 164 LEU A N 1
ATOM 1298 C CA . LEU A 1 164 ? -11.322 3.388 -0.376 1.00 45.22 164 LEU A CA 1
ATOM 1299 C C . LEU A 1 164 ? -11.323 4.784 0.271 1.00 45.22 164 LEU A C 1
ATOM 1301 O O . LEU A 1 164 ? -10.265 5.316 0.615 1.00 45.22 164 LEU A O 1
ATOM 1305 N N . ARG A 1 165 ? -12.499 5.410 0.400 1.00 42.03 165 ARG A N 1
ATOM 1306 C CA . ARG A 1 165 ? -12.676 6.656 1.162 1.00 42.03 165 ARG A CA 1
ATOM 1307 C C . ARG A 1 165 ? -13.176 6.316 2.559 1.00 42.03 165 ARG A C 1
ATOM 1309 O O . ARG A 1 165 ? -14.283 5.820 2.702 1.00 42.03 165 ARG A O 1
ATOM 1316 N N . LEU A 1 166 ? -12.372 6.634 3.566 1.00 45.09 166 LEU A N 1
ATOM 1317 C CA . LEU A 1 166 ? -12.855 6.819 4.931 1.00 45.09 166 LEU A CA 1
ATOM 1318 C C . LEU A 1 166 ? -13.156 8.310 5.142 1.00 45.09 166 LEU A C 1
ATOM 1320 O O . LEU A 1 166 ? -12.453 9.142 4.554 1.00 45.09 166 LEU A O 1
ATOM 1324 N N . PRO A 1 167 ? -14.157 8.665 5.963 1.00 40.25 167 PRO A N 1
ATOM 1325 C CA . PRO A 1 167 ? -14.327 10.037 6.417 1.00 40.25 167 PRO A CA 1
ATOM 1326 C C . PRO A 1 167 ? -13.091 10.472 7.216 1.00 40.25 167 PRO A C 1
ATOM 1328 O O . PRO A 1 167 ? -12.559 9.733 8.050 1.00 40.25 167 PRO A O 1
ATOM 1331 N N . SER A 1 168 ? -12.593 11.664 6.901 1.00 41.47 168 SER A N 1
ATOM 1332 C CA . SER A 1 168 ? -11.473 12.288 7.599 1.00 41.47 168 SER A CA 1
ATOM 1333 C C . SER A 1 168 ? -11.882 12.581 9.040 1.00 41.47 168 SER A C 1
ATOM 1335 O O . SER A 1 168 ? -12.971 13.088 9.285 1.00 41.47 168 SER A O 1
ATOM 1337 N N . ARG A 1 169 ? -10.981 12.329 9.992 1.00 43.38 169 ARG A N 1
ATOM 1338 C CA . ARG A 1 169 ? -11.177 12.526 11.442 1.00 43.38 169 ARG A CA 1
ATOM 1339 C C . ARG A 1 169 ? -11.438 13.989 11.870 1.00 43.38 169 ARG A C 1
ATOM 1341 O O . ARG A 1 169 ? -11.541 14.255 13.060 1.00 43.38 169 ARG A O 1
ATOM 1348 N N . ASP A 1 170 ? -11.539 14.917 10.923 1.00 45.56 170 ASP A N 1
ATOM 1349 C CA . ASP A 1 170 ? -11.652 16.357 11.170 1.00 45.56 170 ASP A CA 1
ATOM 1350 C C . ASP A 1 170 ? -13.092 16.895 11.048 1.00 45.56 170 ASP A C 1
ATOM 1352 O O . ASP A 1 170 ? -13.305 18.081 11.280 1.00 45.56 170 ASP A O 1
ATOM 1356 N N . GLU A 1 171 ? -14.090 16.065 10.716 1.00 50.03 171 GLU A N 1
ATOM 1357 C CA . GLU A 1 171 ? -15.480 16.538 10.541 1.00 50.03 171 GLU A CA 1
ATOM 1358 C C . GLU A 1 171 ? -16.351 16.506 11.817 1.00 50.03 171 GLU A C 1
ATOM 1360 O O . GLU A 1 171 ? -17.473 16.999 11.787 1.00 50.03 171 GLU A O 1
ATOM 1365 N N . ASP A 1 172 ? -15.835 16.041 12.961 1.00 47.38 172 ASP A N 1
ATOM 1366 C CA . ASP A 1 172 ? -16.629 15.877 14.199 1.00 47.38 172 ASP A CA 1
ATOM 1367 C C . ASP A 1 172 ? -16.454 17.002 15.248 1.00 47.38 172 ASP A C 1
ATOM 1369 O O . ASP A 1 172 ? -16.825 16.828 16.408 1.00 47.38 172 ASP A O 1
ATOM 1373 N N . LEU A 1 173 ? -15.890 18.166 14.895 1.00 44.56 173 LEU A N 1
ATOM 1374 C CA . LEU A 1 173 ? -15.661 19.264 15.861 1.00 44.56 173 LEU A CA 1
ATOM 1375 C C . LEU A 1 173 ? -16.247 20.627 15.466 1.00 44.56 173 LEU A C 1
ATOM 1377 O O . LEU A 1 173 ? -15.750 21.663 15.905 1.00 44.56 173 LEU A O 1
ATOM 1381 N N . SER A 1 174 ? -17.319 20.665 14.677 1.00 47.44 174 SER A N 1
ATOM 1382 C CA . SER A 1 174 ? -17.972 21.941 14.355 1.00 47.44 174 SER A CA 1
ATOM 1383 C C . SER A 1 174 ? -19.479 21.842 14.137 1.00 47.44 174 SER A C 1
ATOM 1385 O O . SER A 1 174 ? -19.996 22.326 13.137 1.00 47.44 174 SER A O 1
ATOM 1387 N N . GLN A 1 175 ? -20.199 21.283 15.110 1.00 46.09 175 GLN A N 1
ATOM 1388 C CA . GLN A 1 175 ? -21.597 21.650 15.360 1.00 46.09 175 GLN A CA 1
ATOM 1389 C C . GLN A 1 175 ? -21.858 21.643 16.865 1.00 46.09 175 GLN A C 1
ATOM 1391 O O . GLN A 1 175 ? -22.328 20.652 17.400 1.00 46.09 175 GLN A O 1
ATOM 1396 N N . ASP A 1 176 ? -21.455 22.723 17.530 1.00 46.38 176 ASP A N 1
ATOM 1397 C CA . ASP A 1 176 ? -22.140 23.295 18.694 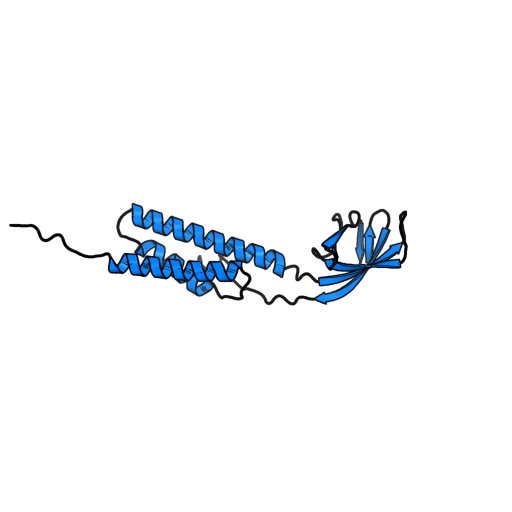1.00 46.38 176 ASP A CA 1
ATOM 1398 C C . ASP A 1 176 ? -21.414 24.597 19.065 1.00 46.38 176 ASP A C 1
ATOM 1400 O O . ASP A 1 176 ? -20.421 24.577 19.788 1.00 46.38 176 ASP A O 1
ATOM 1404 N N . GLU A 1 177 ? -21.866 25.706 18.469 1.00 39.03 177 GLU A N 1
ATOM 1405 C CA . GLU A 1 177 ? -22.079 27.021 19.110 1.00 39.03 177 GLU A CA 1
ATOM 1406 C C . GLU A 1 177 ? -22.808 27.980 18.154 1.00 39.03 177 GLU A C 1
ATOM 1408 O O . GLU A 1 177 ? -22.347 28.164 17.002 1.00 39.03 177 GLU A O 1
#

Secondary structure (DSSP, 8-state):
---------HHHHHHHHHHHHHHHHHHHHHHTT-----HHHHHHHHHHTTTS-SSHHHHHHHHHHHHHHHHHHHHHHHHHHHHHTT--EEEEEEEEE-SSS-TT-EEEEEESS---TTSEEEEE-TTSPEEEEEEEEEEETTEEEETTEEEEEEEEEE------PPPPTTSSS-S--

Sequence (177 aa):
MVGERRREPRRESDRILLKVLEILRVVERLSRGEDVDFTESYADLVGLKDQLGRRKEDRELGEALCATIGAIACNVTQTGTRDQQTGKRRVRLTRLGGGKGELNKVIEGWEDGEPRVGKSYRVFQDSGRVIRTSPLTRVSGEFLQSRNSLYQLEVIGETNSLRLRLPSRDEDLSQDE

Foldseek 3Di:
DDDDPDDDDVPQLVVLVVLLVVLVVQLVCLLVVHDDQCQVSLVSLVVSLPRNDPDPVSNVVSVVSSVVSVVSSVVSVVVVVLCQVFQFFWKWKAWCDFDPDDHRDIDTATWPGDQDAQDWTWGQHPVRDIDTHAHFNDDDPQWTHDPTTIIGMDGPGGDNDDDDDDPDPPPPPPPDD